Protein AF-A0A2D9TG69-F1 (afdb_monomer_lite)

Structure (mmCIF, N/CA/C/O backbone):
data_AF-A0A2D9TG69-F1
#
_entry.id   AF-A0A2D9TG69-F1
#
loop_
_atom_site.group_PDB
_atom_site.id
_atom_site.type_symbol
_atom_site.label_atom_id
_atom_site.label_alt_id
_atom_site.label_comp_id
_atom_site.label_asym_id
_atom_site.label_entity_id
_atom_site.label_seq_id
_atom_site.pdbx_PDB_ins_code
_atom_site.Cartn_x
_atom_site.Cartn_y
_atom_site.Cartn_z
_atom_site.occupancy
_atom_site.B_iso_or_equiv
_atom_site.auth_seq_id
_atom_site.auth_comp_id
_atom_site.auth_asym_id
_atom_site.auth_atom_id
_atom_site.pdbx_PDB_model_num
ATOM 1 N N . MET A 1 1 ? 30.118 -22.048 53.521 1.00 37.75 1 MET A N 1
ATOM 2 C CA . MET A 1 1 ? 29.799 -23.367 52.939 1.00 37.75 1 MET A CA 1
ATOM 3 C C . MET A 1 1 ? 28.329 -23.362 52.540 1.00 37.75 1 MET A C 1
ATOM 5 O O . MET A 1 1 ? 27.517 -23.011 53.377 1.00 37.75 1 MET A O 1
ATOM 9 N N . ALA A 1 2 ? 28.071 -23.690 51.269 1.00 37.69 2 ALA A N 1
ATOM 10 C CA . ALA A 1 2 ? 26.817 -24.118 50.628 1.00 37.69 2 ALA A CA 1
ATOM 11 C C . ALA A 1 2 ? 25.519 -23.287 50.792 1.00 37.69 2 ALA A C 1
ATOM 13 O O . ALA A 1 2 ? 24.825 -23.373 51.799 1.00 37.69 2 ALA A O 1
ATOM 14 N N . HIS A 1 3 ? 25.123 -22.626 49.694 1.00 44.88 3 HIS A N 1
ATOM 15 C CA . HIS A 1 3 ? 23.728 -22.619 49.226 1.00 44.88 3 HIS A CA 1
ATOM 16 C C . HIS A 1 3 ? 23.317 -24.055 48.854 1.00 44.88 3 HIS A C 1
ATOM 18 O O . HIS A 1 3 ? 24.154 -24.798 48.333 1.00 44.88 3 HIS A O 1
ATOM 24 N N . PRO A 1 4 ? 22.047 -24.441 49.056 1.00 50.19 4 PRO A N 1
ATOM 25 C CA . PRO A 1 4 ? 21.248 -24.818 47.884 1.00 50.19 4 PRO A CA 1
ATOM 26 C C . PRO A 1 4 ? 19.749 -24.500 48.031 1.00 50.19 4 PRO A C 1
ATOM 28 O O . PRO A 1 4 ? 19.186 -24.577 49.118 1.00 50.19 4 PRO A O 1
ATOM 31 N N . GLY A 1 5 ? 19.096 -24.200 46.907 1.00 36.38 5 GLY A N 1
ATOM 32 C CA . GLY A 1 5 ? 17.634 -24.185 46.817 1.00 36.38 5 GLY A CA 1
ATOM 33 C C . GLY A 1 5 ? 17.067 -23.036 45.992 1.00 36.38 5 GLY A C 1
ATOM 34 O O . GLY A 1 5 ? 16.338 -22.212 46.527 1.00 36.38 5 GLY A O 1
ATOM 35 N N . ALA A 1 6 ? 17.399 -22.981 44.702 1.00 49.25 6 ALA A N 1
ATOM 36 C CA . ALA A 1 6 ? 16.535 -22.327 43.721 1.00 49.25 6 ALA A CA 1
ATOM 37 C C . ALA A 1 6 ? 15.540 -23.363 43.170 1.00 49.25 6 ALA A C 1
ATOM 39 O O . ALA A 1 6 ? 15.905 -24.533 43.019 1.00 49.25 6 ALA A O 1
ATOM 40 N N . PRO A 1 7 ? 14.333 -22.922 42.805 1.00 45.84 7 PRO A N 1
ATOM 41 C CA . PRO A 1 7 ? 13.844 -23.134 41.445 1.00 45.84 7 PRO A CA 1
ATOM 42 C C . PRO A 1 7 ? 13.587 -21.742 40.821 1.00 45.84 7 PRO A C 1
ATOM 44 O O . PRO A 1 7 ? 13.090 -20.841 41.489 1.00 45.84 7 PRO A O 1
ATOM 47 N N . ALA A 1 8 ? 14.175 -21.349 39.689 1.00 48.47 8 ALA A N 1
ATOM 48 C CA . ALA A 1 8 ? 14.216 -21.957 38.356 1.00 48.47 8 ALA A CA 1
ATOM 49 C C . ALA A 1 8 ? 12.920 -21.828 37.538 1.00 48.47 8 ALA A C 1
ATOM 51 O O . ALA A 1 8 ? 12.642 -22.705 36.734 1.00 48.47 8 ALA A O 1
ATOM 52 N N . ASP A 1 9 ? 12.153 -20.741 37.691 1.00 45.69 9 ASP A N 1
ATOM 53 C CA . ASP A 1 9 ? 10.960 -20.522 36.861 1.00 45.69 9 ASP A CA 1
ATOM 54 C C . ASP A 1 9 ? 10.415 -19.088 37.013 1.00 45.69 9 ASP A C 1
ATOM 56 O O . ASP A 1 9 ? 9.300 -18.838 37.455 1.00 45.69 9 ASP A O 1
ATOM 60 N N . ALA A 1 10 ? 11.218 -18.106 36.597 1.00 45.47 10 ALA A N 1
ATOM 61 C CA . ALA A 1 10 ? 10.727 -16.767 36.260 1.00 45.47 10 ALA A CA 1
ATOM 62 C C . ALA A 1 10 ? 10.304 -16.707 34.778 1.00 45.47 10 ALA A C 1
ATOM 64 O O . ALA A 1 10 ? 10.643 -15.768 34.064 1.00 45.47 10 ALA A O 1
ATOM 65 N N . GLU A 1 11 ? 9.568 -17.711 34.293 1.00 44.66 11 GLU A N 1
ATOM 66 C CA . GLU A 1 11 ? 8.767 -17.577 33.070 1.00 44.66 11 GLU A CA 1
ATOM 67 C C . GLU A 1 11 ? 7.421 -16.945 33.445 1.00 44.66 11 GLU A C 1
ATOM 69 O O . GLU A 1 11 ? 6.355 -17.561 33.398 1.00 44.66 11 GLU A O 1
ATOM 74 N N . GLY A 1 12 ? 7.487 -15.685 33.881 1.00 45.25 12 GLY A N 1
ATOM 75 C CA . GLY A 1 12 ? 6.308 -14.858 34.082 1.00 45.25 12 GLY A CA 1
ATOM 76 C C . GLY A 1 12 ? 5.598 -14.697 32.746 1.00 45.25 12 GLY A C 1
ATOM 77 O O . GLY A 1 12 ? 6.045 -13.940 31.886 1.00 45.25 12 GLY A O 1
ATOM 78 N N . HIS A 1 13 ? 4.503 -15.433 32.559 1.00 48.97 13 HIS A N 1
ATOM 79 C CA . HIS A 1 13 ? 3.556 -15.180 31.484 1.00 48.97 13 HIS A CA 1
ATOM 80 C C . HIS A 1 13 ? 3.202 -13.683 31.524 1.00 48.97 13 HIS A C 1
ATOM 82 O O . HIS A 1 13 ? 2.655 -13.234 32.535 1.00 48.97 13 HIS A O 1
ATOM 88 N N . PRO A 1 14 ? 3.470 -12.897 30.464 1.00 53.62 14 PRO A N 1
ATOM 89 C CA . PRO A 1 14 ? 3.226 -11.449 30.465 1.00 53.62 14 PRO A CA 1
ATOM 90 C C . PRO A 1 14 ? 1.751 -11.100 30.733 1.00 53.62 14 PRO A C 1
ATOM 92 O O . PRO A 1 14 ? 1.418 -9.997 31.152 1.00 53.62 14 PRO A O 1
ATOM 95 N N . GLU A 1 15 ? 0.861 -12.070 30.529 1.00 52.78 15 GLU A N 1
ATOM 96 C CA . GLU A 1 15 ? -0.567 -11.989 30.810 1.00 52.78 15 GLU A CA 1
ATOM 97 C C . GLU A 1 15 ? -0.902 -12.033 32.312 1.00 52.78 15 GLU A C 1
ATOM 99 O O . GLU A 1 15 ? -1.819 -11.340 32.751 1.00 52.78 15 GLU A O 1
ATOM 104 N N . ALA A 1 16 ? -0.145 -12.795 33.112 1.00 57.91 16 ALA A N 1
ATOM 105 C CA . ALA A 1 16 ? -0.335 -12.881 34.562 1.00 57.91 16 ALA A CA 1
ATOM 106 C C . ALA A 1 16 ? 0.099 -11.583 35.260 1.00 57.91 16 ALA A C 1
ATOM 108 O O . ALA A 1 16 ? -0.541 -11.140 36.214 1.00 57.91 16 ALA A O 1
ATOM 109 N N . ASP A 1 17 ? 1.142 -10.942 34.731 1.00 69.00 17 ASP A N 1
ATOM 110 C CA . ASP A 1 17 ? 1.648 -9.665 35.230 1.00 69.00 17 ASP A CA 1
ATOM 111 C C . ASP A 1 17 ? 0.707 -8.506 34.858 1.00 69.00 17 ASP A C 1
ATOM 113 O O . ASP A 1 17 ? 0.363 -7.669 35.689 1.00 69.00 17 ASP A O 1
ATOM 117 N N . ALA A 1 18 ? 0.161 -8.521 33.637 1.00 69.12 18 ALA A N 1
ATOM 118 C CA . ALA A 1 18 ? -0.843 -7.548 33.213 1.00 69.12 18 ALA A CA 1
ATOM 119 C C . ALA A 1 18 ? -2.150 -7.657 34.020 1.00 69.12 18 ALA A C 1
ATOM 121 O O . ALA A 1 18 ? -2.720 -6.640 34.413 1.00 69.12 18 ALA A O 1
ATOM 122 N N . GLN A 1 19 ? -2.626 -8.874 34.301 1.00 77.19 19 GLN A N 1
ATOM 123 C CA . GLN A 1 19 ? -3.836 -9.077 35.105 1.00 77.19 19 GLN A CA 1
ATOM 124 C C . GLN A 1 19 ? -3.634 -8.700 36.578 1.00 77.19 19 GLN A C 1
ATOM 126 O O . GLN A 1 19 ? -4.569 -8.195 37.204 1.00 77.19 19 GLN A O 1
ATOM 131 N N . SER A 1 20 ? -2.437 -8.917 37.135 1.00 78.88 20 SER A N 1
ATOM 132 C CA . SER A 1 20 ? -2.117 -8.497 38.505 1.00 78.88 20 SER A CA 1
ATOM 133 C C . SER A 1 20 ? -2.107 -6.968 38.627 1.00 78.88 20 SER A C 1
ATOM 135 O O . SER A 1 20 ? -2.711 -6.421 39.551 1.00 78.88 20 SER A O 1
ATOM 137 N N . LEU A 1 21 ? -1.533 -6.283 37.633 1.00 77.75 21 LEU A N 1
ATOM 138 C CA . LEU A 1 21 ? -1.520 -4.826 37.521 1.00 77.75 21 LEU A CA 1
ATOM 139 C C . LEU A 1 21 ? -2.928 -4.244 37.404 1.00 77.75 21 LEU A C 1
ATOM 141 O O . LEU A 1 21 ? -3.250 -3.291 38.108 1.00 77.75 21 LEU A O 1
ATOM 145 N N . VAL A 1 22 ? -3.785 -4.829 36.563 1.00 77.38 22 VAL A N 1
ATOM 146 C CA . VAL A 1 22 ? -5.179 -4.378 36.418 1.00 77.38 22 VAL A CA 1
ATOM 147 C C . VAL A 1 22 ? -5.927 -4.488 37.746 1.00 77.38 22 VAL A C 1
ATOM 149 O O . VAL A 1 22 ? -6.563 -3.524 38.161 1.00 77.38 22 VAL A O 1
ATOM 152 N N . ARG A 1 23 ? -5.784 -5.608 38.467 1.00 78.81 23 ARG A N 1
ATOM 153 C CA . ARG A 1 23 ? -6.422 -5.781 39.783 1.00 78.81 23 ARG A CA 1
ATOM 154 C C . ARG A 1 23 ? -5.879 -4.825 40.841 1.00 78.81 23 ARG A C 1
ATOM 156 O O . ARG A 1 23 ? -6.644 -4.377 41.688 1.00 78.81 23 ARG A O 1
ATOM 163 N N . ALA A 1 24 ? -4.583 -4.517 40.808 1.00 79.31 24 ALA A N 1
ATOM 164 C CA . ALA A 1 24 ? -3.986 -3.538 41.712 1.00 79.31 24 ALA A CA 1
ATOM 165 C C . ALA A 1 24 ? -4.539 -2.127 41.447 1.00 79.31 24 ALA A C 1
ATOM 167 O O . ALA A 1 24 ? -4.912 -1.427 42.380 1.00 79.31 24 ALA A O 1
ATOM 168 N N . ILE A 1 25 ? -4.670 -1.744 40.174 1.00 73.38 25 ILE A N 1
ATOM 169 C CA . ILE A 1 25 ? -5.226 -0.452 39.747 1.00 73.38 25 ILE A CA 1
ATOM 170 C C . ILE A 1 25 ? -6.713 -0.334 40.123 1.00 73.38 25 ILE A C 1
ATOM 172 O O . ILE A 1 25 ? -7.137 0.689 40.661 1.00 73.38 25 ILE A O 1
ATOM 176 N N . GLU A 1 26 ? -7.500 -1.390 39.906 1.00 79.38 26 GLU A N 1
ATOM 177 C CA . GLU A 1 26 ? -8.907 -1.443 40.326 1.00 79.38 26 GLU A CA 1
ATOM 178 C C . GLU A 1 26 ? -9.052 -1.406 41.858 1.00 79.38 26 GLU A C 1
ATOM 180 O O . GLU A 1 26 ? -9.965 -0.761 42.375 1.00 79.38 26 GLU A O 1
ATOM 185 N N . GLY A 1 27 ? -8.130 -2.045 42.591 1.00 75.75 27 GLY A N 1
ATOM 186 C CA . GLY A 1 27 ? -8.074 -2.037 44.057 1.00 75.75 27 GLY A CA 1
ATOM 187 C C . GLY A 1 27 ? -7.780 -0.661 44.666 1.00 75.75 27 GLY A C 1
ATOM 188 O O . GLY A 1 27 ? -8.282 -0.357 45.745 1.00 75.75 27 GLY A O 1
ATOM 189 N N . GLU A 1 28 ? -7.054 0.196 43.944 1.00 78.75 28 GLU A N 1
ATOM 190 C CA . GLU A 1 28 ? -6.824 1.612 44.284 1.00 78.75 28 GLU A CA 1
ATOM 191 C C . GLU A 1 28 ? -8.027 2.516 43.921 1.00 78.75 28 GLU A C 1
ATOM 193 O O . GLU A 1 28 ? -7.967 3.741 44.039 1.00 78.75 28 GLU A O 1
ATOM 198 N N . GLY A 1 29 ? -9.146 1.930 43.475 1.00 65.88 29 GLY A N 1
ATOM 199 C CA . GLY A 1 29 ? -10.379 2.649 43.146 1.00 65.88 29 GLY A CA 1
ATOM 200 C C . GLY A 1 29 ? -10.398 3.257 41.743 1.00 65.88 29 GLY A C 1
ATOM 201 O O . GLY A 1 29 ? -11.310 4.023 41.415 1.00 65.88 29 GLY A O 1
ATOM 202 N N . PHE A 1 30 ? -9.426 2.921 40.890 1.00 66.94 30 PHE A N 1
ATOM 203 C CA . PHE A 1 30 ? -9.410 3.373 39.505 1.00 66.94 30 PHE A CA 1
ATOM 204 C C . PHE A 1 30 ? -10.369 2.522 38.666 1.00 66.94 30 PHE A C 1
ATOM 206 O O . PHE A 1 30 ? -10.027 1.456 38.158 1.00 66.94 30 PHE A O 1
ATOM 213 N N . VAL A 1 31 ? -11.598 3.007 38.504 1.00 67.62 31 VAL A N 1
ATOM 214 C CA . VAL A 1 31 ? -12.570 2.413 37.583 1.00 67.62 31 VAL A CA 1
ATOM 215 C C . VAL A 1 31 ? -12.376 3.071 36.220 1.00 67.62 31 VAL A C 1
ATOM 217 O O . VAL A 1 31 ? -12.599 4.275 36.075 1.00 67.62 31 VAL A O 1
ATOM 220 N N . GLY A 1 32 ? -11.951 2.293 35.220 1.00 61.72 32 GLY A N 1
ATOM 221 C CA . GLY A 1 32 ? -11.775 2.743 33.836 1.00 61.72 32 GLY A CA 1
ATOM 222 C C . GLY A 1 32 ? -13.097 3.198 33.210 1.00 61.72 32 GLY A C 1
ATOM 223 O O . GLY A 1 32 ? -13.738 2.451 32.483 1.00 61.72 32 GLY A O 1
ATOM 224 N N . THR A 1 33 ? -13.514 4.422 33.521 1.00 62.00 33 THR A N 1
ATOM 225 C CA . THR A 1 33 ? -14.792 5.036 33.114 1.00 62.00 33 THR A CA 1
ATOM 226 C C . THR A 1 33 ? -14.619 6.111 32.047 1.00 62.00 33 THR A C 1
ATOM 228 O O . THR A 1 33 ? -15.605 6.692 31.604 1.00 62.00 33 THR A O 1
ATOM 231 N N . ALA A 1 34 ? -13.380 6.371 31.618 1.00 61.03 34 ALA A N 1
ATOM 232 C CA . ALA A 1 34 ? -13.090 7.351 30.583 1.00 61.03 34 ALA A CA 1
ATOM 233 C C . ALA A 1 34 ? -13.835 6.985 29.293 1.00 61.03 34 ALA A C 1
ATOM 235 O O . ALA A 1 34 ? -13.677 5.880 28.759 1.00 61.03 34 ALA A O 1
ATOM 236 N N . SER A 1 35 ? -14.639 7.922 28.789 1.00 57.81 35 SER A N 1
ATOM 237 C CA . SER A 1 35 ? -15.274 7.775 27.487 1.00 57.81 35 SER A CA 1
ATOM 238 C C . SER A 1 35 ? -14.186 7.632 26.420 1.00 57.81 35 SER A C 1
ATOM 240 O O . SER A 1 35 ? -13.086 8.171 26.550 1.00 57.81 35 SER A O 1
ATOM 242 N N . ALA A 1 36 ? -14.481 6.958 25.306 1.00 59.25 36 ALA A N 1
ATOM 243 C CA . ALA A 1 36 ? -13.576 6.920 24.150 1.00 59.25 36 ALA A CA 1
ATOM 244 C C . ALA A 1 36 ? -13.239 8.332 23.607 1.00 59.25 36 ALA A C 1
ATOM 246 O O . ALA A 1 36 ? -12.319 8.502 22.802 1.00 59.25 36 ALA A O 1
ATOM 247 N N . GLU A 1 37 ? -14.000 9.342 24.030 1.00 58.34 37 GLU A N 1
ATOM 248 C CA . GLU A 1 37 ? -13.784 10.763 23.762 1.00 58.34 37 GLU A CA 1
ATOM 249 C C . GLU A 1 37 ? -12.747 11.408 24.690 1.00 58.34 37 GLU A C 1
ATOM 251 O O . GLU A 1 37 ? -12.025 12.293 24.237 1.00 58.34 37 GLU A O 1
ATOM 256 N N . ASP A 1 38 ? -12.602 10.908 25.919 1.00 64.62 38 ASP A N 1
ATOM 257 C CA . ASP A 1 38 ? -11.639 11.392 26.919 1.00 64.62 38 ASP A CA 1
ATOM 258 C C . ASP A 1 38 ? -10.252 10.764 26.747 1.00 64.62 38 ASP A C 1
ATOM 260 O O . ASP A 1 38 ? -9.276 11.186 27.371 1.00 64.62 38 ASP A O 1
ATOM 264 N N . MET A 1 39 ? -10.141 9.741 25.892 1.00 57.81 39 MET A N 1
ATOM 265 C CA . MET A 1 39 ? -8.849 9.156 25.571 1.00 57.81 39 MET A CA 1
ATOM 266 C C . MET A 1 39 ? -8.003 10.161 24.781 1.00 57.81 39 MET A C 1
ATOM 268 O O . MET A 1 39 ? -8.425 10.603 23.703 1.00 57.81 39 MET A O 1
ATOM 272 N N . PRO A 1 40 ? -6.789 10.496 25.261 1.00 64.50 40 PRO A N 1
ATOM 273 C CA . PRO A 1 40 ? -5.901 11.393 24.545 1.00 64.50 40 PRO A CA 1
ATOM 274 C C . PRO A 1 40 ? -5.657 10.850 23.139 1.00 64.50 40 PRO A C 1
ATOM 276 O O . PRO A 1 40 ? -5.488 9.643 22.935 1.00 64.50 40 PRO A O 1
ATOM 279 N N . ALA A 1 41 ? -5.662 11.749 22.151 1.00 61.12 41 ALA A N 1
ATOM 280 C CA . ALA A 1 41 ? -5.383 11.372 20.776 1.00 61.12 41 ALA A CA 1
ATOM 281 C C . ALA A 1 41 ? -4.054 10.597 20.739 1.00 61.12 41 ALA A C 1
ATOM 283 O O . ALA A 1 41 ? -3.070 11.080 21.304 1.00 61.12 41 ALA A O 1
ATOM 284 N N . PRO A 1 42 ? -4.002 9.404 20.116 1.00 60.12 42 PRO A N 1
ATOM 285 C CA . PRO A 1 42 ? -2.772 8.633 20.070 1.00 60.12 42 PRO A CA 1
ATOM 286 C C . PRO A 1 42 ? -1.692 9.474 19.385 1.00 60.12 42 PRO A C 1
ATOM 288 O O . PRO A 1 42 ? -1.777 9.763 18.192 1.00 60.12 42 PRO A O 1
ATOM 291 N N . VAL A 1 43 ? -0.691 9.892 20.158 1.00 58.78 43 VAL A N 1
ATOM 292 C CA . VAL A 1 43 ? 0.452 10.660 19.666 1.00 58.78 43 VAL A CA 1
ATOM 293 C C . VAL A 1 43 ? 1.378 9.673 18.961 1.00 58.78 43 VAL A C 1
ATOM 295 O O . VAL A 1 43 ? 2.081 8.894 19.601 1.00 58.78 43 VAL A O 1
ATOM 298 N N . GLY A 1 44 ? 1.326 9.629 17.629 1.00 66.38 44 GLY A N 1
ATOM 299 C CA . GLY A 1 44 ? 2.179 8.739 16.845 1.00 66.38 44 GLY A CA 1
ATOM 300 C C . GLY A 1 44 ? 1.692 8.486 15.424 1.00 66.38 44 GLY A C 1
ATOM 301 O O . GLY A 1 44 ? 0.652 8.975 14.990 1.00 66.38 44 GLY A O 1
ATOM 302 N N . PHE A 1 45 ? 2.472 7.697 14.685 1.00 67.38 45 PHE A N 1
ATOM 303 C CA . PHE A 1 45 ? 2.175 7.356 13.298 1.00 67.38 45 PHE A CA 1
ATOM 304 C C . PHE A 1 45 ? 0.864 6.539 13.203 1.00 67.38 45 PHE A C 1
ATOM 306 O O . PHE A 1 45 ? 0.687 5.585 13.971 1.00 67.38 45 PHE A O 1
ATOM 313 N N . PRO A 1 46 ? -0.056 6.869 12.271 1.00 74.69 46 PRO A N 1
ATOM 314 C CA . PRO A 1 46 ? -1.401 6.278 12.211 1.00 74.69 46 PRO A CA 1
ATOM 315 C C . PRO A 1 46 ? -1.421 4.801 11.780 1.00 74.69 46 PRO A C 1
ATOM 317 O O . PRO A 1 46 ? -2.464 4.142 11.863 1.00 74.69 46 PRO A O 1
ATOM 320 N N . PHE A 1 47 ? -0.278 4.276 11.333 1.00 76.31 47 PHE A N 1
ATOM 321 C CA . PHE A 1 47 ? -0.136 2.924 10.810 1.00 76.31 47 PHE A CA 1
ATOM 322 C C . PHE A 1 47 ? 0.492 1.957 11.813 1.00 76.31 47 PHE A C 1
ATOM 324 O O . PHE A 1 47 ? 1.272 2.340 12.687 1.00 76.31 47 PHE A O 1
ATOM 331 N N . ARG A 1 48 ? 0.166 0.672 11.666 1.00 81.44 48 ARG A N 1
ATOM 332 C CA . ARG A 1 48 ? 0.799 -0.404 12.437 1.00 81.44 48 ARG A CA 1
ATOM 333 C C . ARG A 1 48 ? 2.160 -0.783 11.836 1.00 81.44 48 ARG A C 1
ATOM 335 O O . ARG A 1 48 ? 2.370 -0.671 10.631 1.00 81.44 48 ARG A O 1
ATOM 342 N N . TRP A 1 49 ? 3.059 -1.317 12.664 1.00 76.62 49 TRP A N 1
ATOM 343 C CA . TRP A 1 49 ? 4.371 -1.821 12.230 1.00 76.62 49 TRP A CA 1
ATOM 344 C C . TRP A 1 49 ? 4.321 -2.838 11.077 1.00 76.62 49 TRP A C 1
ATOM 346 O O . TRP A 1 49 ? 5.089 -2.665 10.134 1.00 76.62 49 TRP A O 1
ATOM 356 N N . PRO A 1 50 ? 3.412 -3.838 11.061 1.00 76.44 50 PRO A N 1
ATOM 357 C CA . PRO A 1 50 ? 3.335 -4.791 9.952 1.00 76.44 50 PRO A CA 1
ATOM 358 C C . PRO A 1 50 ? 3.043 -4.117 8.609 1.00 76.44 50 PRO A C 1
ATOM 360 O O . PRO A 1 50 ? 3.583 -4.513 7.582 1.00 76.44 50 PRO A O 1
ATOM 363 N N . PHE A 1 51 ? 2.225 -3.063 8.621 1.00 78.00 51 PHE A N 1
ATOM 364 C CA . PHE A 1 51 ? 1.918 -2.292 7.424 1.00 78.00 51 PHE A CA 1
ATOM 365 C C . PHE A 1 51 ? 3.134 -1.516 6.923 1.00 78.00 51 PHE A C 1
ATOM 367 O O . PHE A 1 51 ? 3.433 -1.546 5.734 1.00 78.00 51 PHE A O 1
ATOM 374 N N . LEU A 1 52 ? 3.867 -0.868 7.830 1.00 79.19 52 LEU A N 1
ATOM 375 C CA . LEU A 1 52 ? 5.115 -0.187 7.489 1.00 79.19 52 LEU A CA 1
ATOM 376 C C . LEU A 1 52 ? 6.140 -1.149 6.887 1.00 79.19 52 LEU A C 1
ATOM 378 O O . LEU A 1 52 ? 6.721 -0.844 5.851 1.00 79.19 52 LEU A O 1
ATOM 382 N N . ILE A 1 53 ? 6.315 -2.323 7.497 1.00 81.25 53 ILE A N 1
ATOM 383 C CA . ILE A 1 53 ? 7.219 -3.364 6.995 1.00 81.25 53 ILE A CA 1
ATOM 384 C C . ILE A 1 53 ? 6.797 -3.803 5.591 1.00 81.25 53 ILE A C 1
ATOM 386 O O . ILE A 1 53 ? 7.642 -3.875 4.703 1.00 81.25 53 ILE A O 1
ATOM 390 N N . ALA A 1 54 ? 5.502 -4.036 5.362 1.00 77.81 54 ALA A N 1
ATOM 391 C CA . ALA A 1 54 ? 4.994 -4.409 4.046 1.00 77.81 54 ALA A CA 1
ATOM 392 C C . ALA A 1 54 ? 5.253 -3.316 2.994 1.00 77.81 54 ALA A C 1
ATOM 394 O O . ALA A 1 54 ? 5.723 -3.619 1.900 1.00 77.81 54 ALA A O 1
ATOM 395 N N . VAL A 1 55 ? 5.009 -2.045 3.327 1.00 79.50 55 VAL A N 1
ATOM 396 C CA . VAL A 1 55 ? 5.285 -0.913 2.426 1.00 79.50 55 VAL A CA 1
ATOM 397 C C . VAL A 1 55 ? 6.778 -0.814 2.108 1.00 79.50 55 VAL A C 1
ATOM 399 O O . VAL A 1 55 ? 7.147 -0.689 0.942 1.00 79.50 55 VAL A O 1
ATOM 402 N N . ILE A 1 56 ? 7.644 -0.921 3.118 1.00 83.69 56 ILE A N 1
ATOM 403 C CA . ILE A 1 56 ? 9.101 -0.891 2.934 1.00 83.69 56 ILE A CA 1
ATOM 404 C C . ILE A 1 56 ? 9.557 -2.066 2.064 1.00 83.69 56 ILE A C 1
ATOM 406 O O . ILE A 1 56 ? 10.362 -1.869 1.157 1.00 83.69 56 ILE A O 1
ATOM 410 N N . ALA A 1 57 ? 9.019 -3.266 2.286 1.00 81.19 57 ALA A N 1
ATOM 411 C CA . ALA A 1 57 ? 9.341 -4.445 1.489 1.00 81.19 57 ALA A CA 1
ATOM 412 C C . ALA A 1 57 ? 8.947 -4.265 0.014 1.00 81.19 57 ALA A C 1
ATOM 414 O O . ALA A 1 57 ? 9.729 -4.611 -0.869 1.00 81.19 57 ALA A O 1
ATOM 415 N N . VAL A 1 58 ? 7.782 -3.669 -0.263 1.00 80.94 58 VAL A N 1
ATOM 416 C CA . VAL A 1 58 ? 7.348 -3.347 -1.634 1.00 80.94 58 VAL A CA 1
ATOM 417 C C . VAL A 1 58 ? 8.290 -2.334 -2.290 1.00 80.94 58 VAL A C 1
ATOM 419 O O . VAL A 1 58 ? 8.694 -2.534 -3.434 1.00 80.94 58 VAL A O 1
ATOM 422 N N . ILE A 1 59 ? 8.690 -1.279 -1.571 1.00 81.56 59 ILE A N 1
ATOM 423 C CA . ILE A 1 59 ? 9.646 -0.281 -2.082 1.00 81.56 59 ILE A CA 1
ATOM 424 C C . ILE A 1 59 ? 11.014 -0.927 -2.346 1.00 81.56 59 ILE A C 1
ATOM 426 O O . ILE A 1 59 ? 11.616 -0.688 -3.389 1.00 81.56 59 ILE A O 1
ATOM 430 N N . ALA A 1 60 ? 11.502 -1.773 -1.438 1.00 81.62 60 ALA A N 1
ATOM 431 C CA . ALA A 1 60 ? 12.774 -2.472 -1.604 1.00 81.62 60 ALA A CA 1
ATOM 432 C C . ALA A 1 60 ? 12.746 -3.431 -2.805 1.00 81.62 60 ALA A C 1
ATOM 434 O O . ALA A 1 60 ? 13.676 -3.436 -3.612 1.00 81.62 60 ALA A O 1
ATOM 435 N N . ALA A 1 61 ? 11.660 -4.194 -2.964 1.00 82.38 61 ALA A N 1
ATOM 436 C CA . ALA A 1 61 ? 11.458 -5.069 -4.115 1.00 82.38 61 ALA A CA 1
ATOM 437 C C . ALA A 1 61 ? 11.426 -4.276 -5.430 1.00 82.38 61 ALA A C 1
ATOM 439 O O . ALA A 1 61 ? 12.016 -4.707 -6.420 1.00 82.38 61 ALA A O 1
ATOM 440 N N . TRP A 1 62 ? 10.802 -3.094 -5.431 1.00 77.88 62 TRP A N 1
ATOM 441 C CA . TRP A 1 62 ? 10.804 -2.201 -6.588 1.00 77.88 62 TRP A CA 1
ATOM 442 C C . TRP A 1 62 ? 12.207 -1.720 -6.955 1.00 77.88 62 TRP A C 1
ATOM 444 O O . TRP A 1 62 ? 12.602 -1.842 -8.113 1.00 77.88 62 TRP A O 1
ATOM 454 N N . GLN A 1 63 ? 12.982 -1.233 -5.984 1.00 81.75 63 GLN A N 1
ATOM 455 C CA . GLN A 1 63 ? 14.356 -0.783 -6.229 1.00 81.75 63 GLN A CA 1
ATOM 456 C C . GLN A 1 63 ? 15.221 -1.912 -6.801 1.00 81.75 63 GLN A C 1
ATOM 458 O O . GLN A 1 63 ? 16.034 -1.680 -7.697 1.00 81.75 63 GLN A O 1
ATOM 463 N N . LEU A 1 64 ? 15.011 -3.143 -6.327 1.00 83.00 64 LEU A N 1
ATOM 464 C CA . LEU A 1 64 ? 15.708 -4.320 -6.835 1.00 83.00 64 LEU A CA 1
ATOM 465 C C . LEU A 1 64 ? 15.293 -4.658 -8.275 1.00 83.00 64 LEU A C 1
ATOM 467 O O . LEU A 1 64 ? 16.154 -4.959 -9.098 1.00 83.00 64 LEU A O 1
ATOM 471 N N . ALA A 1 65 ? 13.999 -4.568 -8.594 1.00 77.88 65 ALA A N 1
ATOM 472 C CA . ALA A 1 65 ? 13.488 -4.782 -9.947 1.00 77.88 65 ALA A CA 1
ATOM 473 C C . ALA A 1 65 ? 13.998 -3.715 -10.929 1.00 77.88 65 ALA A C 1
ATOM 475 O O . ALA A 1 65 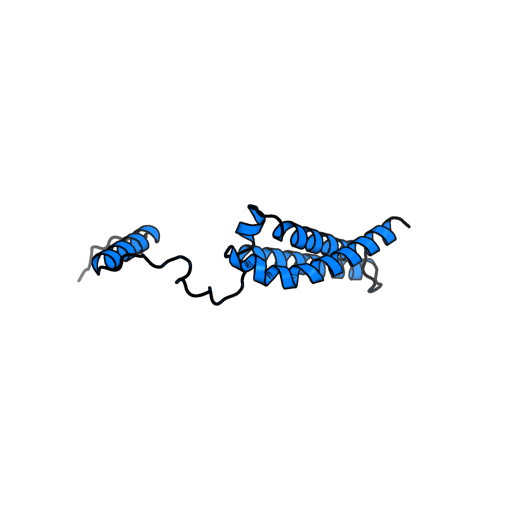? 14.440 -4.051 -12.024 1.00 77.88 65 ALA A O 1
ATOM 476 N N . PHE A 1 66 ? 14.014 -2.444 -10.518 1.00 76.06 66 PHE A N 1
ATOM 477 C CA . PHE A 1 66 ? 14.567 -1.349 -11.315 1.00 76.06 66 PHE A CA 1
ATOM 478 C C . PHE A 1 66 ? 16.064 -1.546 -11.577 1.00 76.06 66 PHE A C 1
ATOM 480 O O . PHE A 1 66 ? 16.526 -1.391 -12.707 1.00 76.06 66 PHE A O 1
ATOM 487 N N . LEU A 1 67 ? 16.821 -1.943 -10.550 1.00 79.12 67 LEU A N 1
ATOM 488 C CA . LEU A 1 67 ? 18.238 -2.262 -10.694 1.00 79.12 67 LEU A CA 1
ATOM 489 C C . LEU A 1 67 ? 18.453 -3.461 -11.630 1.00 79.12 67 LEU A C 1
ATOM 491 O O . LEU A 1 67 ? 19.333 -3.413 -12.486 1.00 79.12 67 LEU A O 1
ATOM 495 N N . ALA A 1 68 ? 17.640 -4.512 -11.507 1.00 79.19 68 ALA A N 1
ATOM 496 C CA . ALA A 1 68 ? 17.712 -5.685 -12.375 1.00 79.19 68 ALA A CA 1
ATOM 497 C C . ALA A 1 68 ? 17.424 -5.334 -13.845 1.00 79.19 68 ALA A C 1
ATOM 499 O O . ALA A 1 68 ? 18.160 -5.774 -14.730 1.00 79.19 68 ALA A O 1
ATOM 500 N N . ASP A 1 69 ? 16.414 -4.502 -14.110 1.00 73.94 69 ASP A N 1
ATOM 501 C CA . ASP A 1 6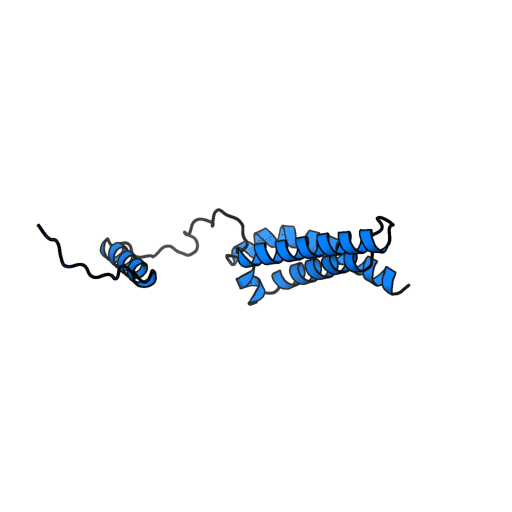9 ? 16.107 -4.014 -15.459 1.00 73.94 69 ASP A CA 1
ATOM 502 C C . ASP A 1 69 ? 17.240 -3.128 -16.004 1.00 73.94 69 ASP A C 1
ATOM 504 O O . ASP A 1 69 ? 17.665 -3.301 -17.150 1.00 73.94 69 ASP A O 1
ATOM 508 N N . ALA A 1 70 ? 17.808 -2.238 -15.186 1.00 74.12 70 ALA A N 1
ATOM 509 C CA . ALA A 1 70 ? 18.946 -1.409 -15.587 1.00 74.12 70 ALA A CA 1
ATOM 510 C C . ALA A 1 70 ? 20.174 -2.260 -15.966 1.00 74.12 70 ALA A C 1
ATOM 512 O O . ALA A 1 70 ? 20.803 -2.019 -17.000 1.00 74.12 70 ALA A O 1
ATOM 513 N N . LEU A 1 71 ? 20.477 -3.293 -15.173 1.00 79.00 71 LEU A N 1
ATOM 514 C CA . LEU A 1 71 ? 21.567 -4.236 -15.439 1.00 79.00 71 LEU A CA 1
ATOM 515 C C . LEU A 1 71 ? 21.322 -5.071 -16.702 1.00 79.00 71 LEU A C 1
ATOM 517 O O . LEU A 1 71 ? 22.261 -5.354 -17.442 1.00 79.00 71 LEU A O 1
ATOM 521 N N . ARG A 1 72 ? 20.070 -5.462 -16.965 1.00 75.38 72 ARG A N 1
ATOM 522 C CA . ARG A 1 72 ? 19.711 -6.322 -18.101 1.00 75.38 72 ARG A CA 1
ATOM 523 C C . ARG A 1 72 ? 19.694 -5.578 -19.431 1.00 75.38 72 ARG A C 1
ATOM 525 O O . ARG A 1 72 ? 20.084 -6.139 -20.451 1.00 75.38 72 ARG A O 1
ATOM 532 N N . THR A 1 73 ? 19.212 -4.339 -19.430 1.00 70.31 73 THR A N 1
ATOM 533 C CA . THR A 1 73 ? 18.975 -3.579 -20.667 1.00 70.31 73 THR A CA 1
ATOM 534 C C . THR A 1 73 ? 20.127 -2.638 -21.017 1.00 70.31 73 THR A C 1
ATOM 536 O O . THR A 1 73 ? 20.174 -2.137 -22.140 1.00 70.31 73 THR A O 1
ATOM 539 N N . GLY A 1 74 ? 21.038 -2.351 -20.074 1.00 68.50 74 GLY A N 1
ATOM 540 C CA . GLY A 1 74 ? 22.189 -1.449 -20.254 1.00 68.50 74 GLY A CA 1
ATOM 541 C C . GLY A 1 74 ? 21.822 0.016 -20.543 1.00 68.50 74 GLY A C 1
ATOM 542 O O . GLY A 1 74 ? 22.685 0.886 -20.616 1.00 68.50 74 GLY A O 1
ATOM 543 N N . ARG A 1 75 ? 20.530 0.303 -20.699 1.00 61.19 75 ARG A N 1
ATOM 544 C CA . ARG A 1 75 ? 19.928 1.625 -20.815 1.00 61.19 75 ARG A CA 1
ATOM 545 C C . ARG A 1 75 ? 19.229 1.876 -19.490 1.00 61.19 75 ARG A C 1
ATOM 547 O O . ARG A 1 75 ? 18.420 1.051 -19.082 1.00 61.19 75 ARG A O 1
ATOM 554 N N . GLY A 1 76 ? 19.503 3.001 -18.835 1.00 61.06 76 GLY A N 1
ATOM 555 C CA . GLY A 1 76 ? 18.828 3.423 -17.596 1.00 61.06 76 GLY A CA 1
ATOM 556 C C . GLY A 1 76 ? 17.343 3.771 -17.778 1.00 61.06 76 GLY A C 1
ATOM 557 O O . GLY A 1 76 ? 16.826 4.643 -17.088 1.00 61.06 76 GLY A O 1
ATOM 558 N N . ILE A 1 77 ? 16.679 3.150 -18.754 1.00 63.19 77 ILE A N 1
ATOM 559 C CA . ILE A 1 77 ? 15.270 3.330 -19.062 1.00 63.19 77 ILE A CA 1
ATOM 560 C C . ILE A 1 77 ? 14.506 2.261 -18.271 1.00 63.19 77 ILE A C 1
ATOM 562 O O . ILE A 1 77 ? 14.827 1.079 -18.414 1.00 63.19 77 ILE A O 1
ATOM 566 N N . PRO A 1 78 ? 13.509 2.647 -17.455 1.00 64.62 78 PRO A N 1
ATOM 567 C CA . PRO A 1 78 ? 12.697 1.702 -16.700 1.00 64.62 78 PRO A CA 1
ATOM 568 C C . PRO A 1 78 ? 12.042 0.668 -17.625 1.00 64.62 78 PRO A C 1
ATOM 570 O O . PRO A 1 78 ? 11.310 1.014 -18.558 1.00 64.62 78 PRO A O 1
ATOM 573 N N . GLY A 1 79 ? 12.327 -0.609 -17.371 1.00 68.56 79 GLY A N 1
ATOM 574 C CA . GLY A 1 79 ? 11.670 -1.730 -18.030 1.00 68.56 79 GLY A CA 1
ATOM 575 C C . GLY A 1 79 ? 10.267 -1.992 -17.463 1.00 68.56 79 GLY A C 1
ATOM 576 O O . GLY A 1 79 ? 9.815 -1.293 -16.556 1.00 68.56 79 GLY A O 1
ATOM 577 N N . PRO A 1 80 ? 9.541 -2.995 -17.989 1.00 67.44 80 PRO A N 1
ATOM 578 C CA . PRO A 1 80 ? 8.194 -3.348 -17.524 1.00 67.44 80 PRO A CA 1
ATOM 579 C C . PRO A 1 80 ? 8.126 -3.678 -16.023 1.00 67.44 80 PRO A C 1
ATOM 581 O O . PRO A 1 80 ? 7.081 -3.501 -15.396 1.00 67.44 80 PRO A O 1
ATOM 584 N N . GLY A 1 81 ? 9.237 -4.128 -15.423 1.00 67.25 81 GLY A N 1
ATOM 585 C CA . GLY A 1 81 ? 9.325 -4.403 -13.988 1.00 67.25 81 GLY A CA 1
ATOM 586 C C . GLY A 1 81 ? 9.228 -3.145 -13.120 1.00 67.25 81 GLY A C 1
ATOM 587 O O . GLY A 1 81 ? 8.798 -3.225 -11.969 1.00 67.25 81 GLY A O 1
ATOM 588 N N . ALA A 1 82 ? 9.557 -1.976 -13.674 1.00 69.69 82 ALA A N 1
ATOM 589 C CA . ALA A 1 82 ? 9.466 -0.695 -12.983 1.00 69.69 82 ALA A CA 1
ATOM 590 C C . ALA A 1 82 ? 8.027 -0.148 -12.878 1.00 69.69 82 ALA A C 1
ATOM 592 O O . ALA A 1 82 ? 7.788 0.722 -12.040 1.00 69.69 82 ALA A O 1
ATOM 593 N N . ASP A 1 83 ? 7.083 -0.672 -13.672 1.00 71.12 83 ASP A N 1
ATOM 594 C CA . ASP A 1 83 ? 5.694 -0.188 -13.750 1.00 71.12 83 ASP A CA 1
ATOM 595 C C . ASP A 1 83 ? 4.733 -0.918 -12.782 1.00 71.12 83 ASP A C 1
ATOM 597 O O . ASP A 1 83 ? 3.778 -0.335 -12.256 1.00 71.12 83 ASP A O 1
ATOM 601 N N . LEU A 1 84 ? 5.016 -2.191 -12.477 1.00 72.25 84 LEU A N 1
ATOM 602 C CA . LEU A 1 84 ? 4.266 -3.031 -11.525 1.00 72.25 84 LEU A CA 1
ATOM 603 C C . LEU A 1 84 ? 3.994 -2.402 -10.136 1.00 72.25 84 LEU A C 1
ATOM 605 O O . LEU A 1 84 ? 2.881 -2.551 -9.621 1.00 72.25 84 LEU A O 1
ATOM 609 N N . PRO A 1 85 ? 4.939 -1.691 -9.496 1.00 70.56 85 PRO A N 1
ATOM 610 C CA . PRO A 1 85 ? 4.730 -1.154 -8.157 1.00 70.56 85 PRO A CA 1
ATOM 611 C C . PRO A 1 85 ? 3.769 0.029 -8.123 1.00 70.56 85 PRO A C 1
ATOM 613 O O . PRO A 1 85 ? 3.093 0.202 -7.111 1.00 70.56 85 PRO A O 1
ATOM 616 N N . PHE A 1 86 ? 3.624 0.805 -9.203 1.00 71.81 86 PHE A N 1
ATOM 617 C CA . PHE A 1 86 ? 2.576 1.831 -9.262 1.00 71.81 86 PHE A CA 1
ATOM 618 C C . PHE A 1 86 ? 1.194 1.192 -9.149 1.00 71.81 86 PHE A C 1
ATOM 620 O O . PHE A 1 86 ? 0.358 1.667 -8.382 1.00 71.81 86 PHE A O 1
ATOM 627 N N . THR A 1 87 ? 1.004 0.050 -9.814 1.00 74.00 87 THR A N 1
ATOM 628 C CA . THR A 1 87 ? -0.240 -0.724 -9.741 1.00 74.00 87 THR A CA 1
ATOM 629 C C . THR A 1 87 ? -0.449 -1.293 -8.336 1.00 74.00 87 THR A C 1
ATOM 631 O O . THR A 1 87 ? -1.551 -1.218 -7.794 1.00 74.00 87 THR A O 1
ATOM 634 N N . ALA A 1 88 ? 0.610 -1.803 -7.699 1.00 75.38 88 ALA A N 1
ATOM 635 C CA . ALA A 1 88 ? 0.542 -2.324 -6.334 1.00 75.38 88 ALA A CA 1
ATOM 636 C C . ALA A 1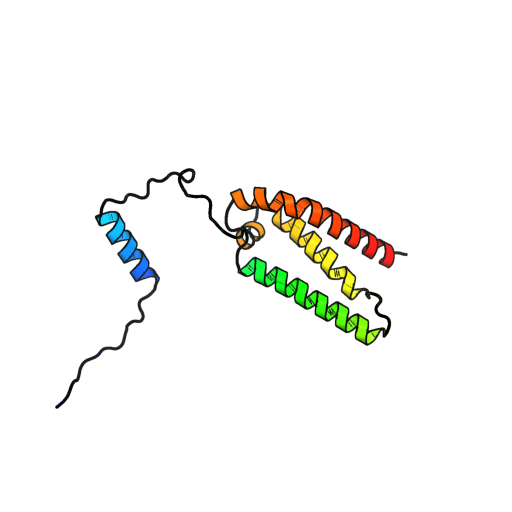 88 ? 0.231 -1.228 -5.296 1.00 75.38 88 ALA A C 1
ATOM 638 O O . ALA A 1 88 ? -0.626 -1.423 -4.435 1.00 75.38 88 ALA A O 1
ATOM 639 N N . ILE A 1 89 ? 0.876 -0.060 -5.389 1.00 76.06 89 ILE A N 1
ATOM 640 C CA . ILE A 1 89 ? 0.630 1.087 -4.500 1.00 76.06 89 ILE A CA 1
ATOM 641 C C . ILE A 1 89 ? -0.774 1.651 -4.731 1.00 76.06 89 ILE A C 1
ATOM 643 O O . ILE A 1 89 ? -1.457 2.007 -3.766 1.00 76.06 89 ILE A O 1
ATOM 647 N N . PHE A 1 90 ? -1.236 1.699 -5.980 1.00 77.62 90 PHE A N 1
ATOM 648 C CA . PHE A 1 90 ? -2.601 2.089 -6.315 1.00 77.62 90 PHE A CA 1
ATOM 649 C C . PHE A 1 90 ? -3.626 1.129 -5.698 1.00 77.62 90 PHE A C 1
ATOM 651 O O . PHE A 1 90 ? -4.528 1.566 -4.977 1.00 77.62 90 PHE A O 1
ATOM 658 N N . ALA A 1 91 ? -3.445 -0.179 -5.898 1.00 76.62 91 ALA A N 1
ATOM 659 C CA . ALA A 1 91 ? -4.299 -1.216 -5.327 1.00 76.62 91 ALA A CA 1
ATOM 660 C C . ALA A 1 91 ? -4.308 -1.159 -3.793 1.00 76.62 91 ALA A C 1
ATOM 662 O O . ALA A 1 91 ? -5.375 -1.210 -3.183 1.00 76.62 91 ALA A O 1
ATOM 663 N N . LEU A 1 92 ? -3.145 -0.966 -3.166 1.00 73.81 92 LEU A N 1
ATOM 664 C CA . LEU A 1 92 ? -3.022 -0.803 -1.719 1.00 73.81 92 LEU A CA 1
ATOM 665 C C . LEU A 1 92 ? -3.738 0.466 -1.230 1.00 73.81 92 LEU A C 1
ATOM 667 O O . LEU A 1 92 ? -4.469 0.428 -0.240 1.00 73.81 92 LEU A O 1
ATOM 671 N N . SER A 1 93 ? -3.590 1.580 -1.950 1.00 74.12 93 SER A N 1
ATOM 672 C CA . SER A 1 93 ? -4.240 2.853 -1.618 1.00 74.12 93 SER A CA 1
ATOM 673 C C . SER A 1 93 ? -5.760 2.768 -1.704 1.00 74.12 93 SER A C 1
ATOM 675 O O . SER A 1 93 ? -6.458 3.395 -0.906 1.00 74.12 93 SER A O 1
ATOM 677 N N . ILE A 1 94 ? -6.277 1.986 -2.652 1.00 75.75 94 ILE A N 1
ATOM 678 C CA . ILE A 1 94 ? -7.701 1.673 -2.767 1.00 75.75 94 ILE A CA 1
ATOM 679 C C . ILE A 1 94 ? -8.134 0.713 -1.654 1.00 75.75 94 ILE A C 1
ATOM 681 O O . ILE A 1 94 ? -9.132 0.975 -0.985 1.00 75.75 94 ILE A O 1
ATOM 685 N N . ALA A 1 95 ? -7.375 -0.352 -1.397 1.00 73.50 95 ALA A N 1
ATOM 686 C CA . ALA A 1 95 ? -7.708 -1.370 -0.403 1.00 73.50 95 ALA A CA 1
ATOM 687 C C . ALA A 1 95 ? -7.824 -0.801 1.021 1.00 73.50 95 ALA A C 1
ATOM 689 O O . ALA A 1 95 ? -8.724 -1.187 1.762 1.00 73.50 95 ALA A O 1
ATOM 690 N N . ILE A 1 96 ? -6.973 0.161 1.396 1.00 72.44 96 ILE A N 1
ATOM 691 C CA . ILE A 1 96 ? -7.032 0.821 2.716 1.00 72.44 96 ILE A CA 1
ATOM 692 C C . ILE A 1 96 ? -8.299 1.682 2.876 1.00 72.44 96 ILE A C 1
ATOM 694 O O . ILE A 1 96 ? -8.734 1.931 4.001 1.00 72.44 96 ILE A O 1
ATOM 698 N N . ARG A 1 97 ? -8.913 2.138 1.774 1.00 69.94 97 ARG A N 1
ATOM 699 C CA . ARG A 1 97 ? -10.147 2.943 1.818 1.00 69.94 97 ARG A CA 1
ATOM 700 C C . ARG A 1 97 ? -11.393 2.115 2.107 1.00 69.94 97 ARG A C 1
ATOM 702 O O . ARG A 1 97 ? -12.394 2.697 2.519 1.00 69.94 97 ARG A O 1
ATOM 709 N N . PHE A 1 98 ? -11.352 0.802 1.887 1.00 71.94 98 PHE A N 1
ATOM 710 C CA . PHE A 1 98 ? -12.493 -0.064 2.151 1.00 71.94 98 PHE A CA 1
ATOM 711 C C . PHE A 1 98 ? -12.489 -0.537 3.608 1.00 71.94 98 PHE A C 1
ATOM 713 O O . PHE A 1 98 ? -11.479 -1.071 4.078 1.00 71.94 98 PHE A O 1
ATOM 720 N N . PRO A 1 99 ? -13.609 -0.371 4.335 1.00 62.69 99 PRO A N 1
ATOM 721 C CA . PRO A 1 99 ? -13.712 -0.867 5.694 1.00 62.69 99 PRO A CA 1
ATOM 722 C C . PRO A 1 99 ? -13.610 -2.392 5.713 1.00 62.69 99 PRO A C 1
ATOM 724 O O . PRO A 1 99 ? -14.425 -3.086 5.111 1.00 62.69 99 PRO A O 1
ATOM 727 N N . GLY A 1 100 ? -12.581 -2.928 6.376 1.00 71.44 100 GLY A N 1
ATOM 728 C CA . GLY A 1 100 ? -12.296 -4.360 6.321 1.00 71.44 100 GLY A CA 1
ATOM 729 C C . GLY A 1 100 ? -11.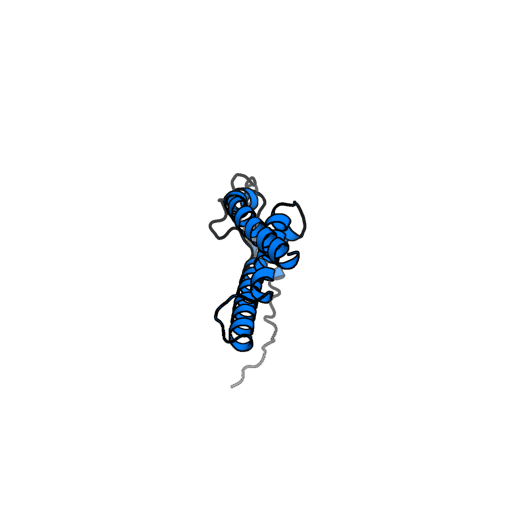077 -4.823 7.128 1.00 71.44 100 GLY A C 1
ATOM 730 O O . GLY A 1 100 ? -10.434 -4.030 7.822 1.00 71.44 100 GLY A O 1
ATOM 731 N N . PRO A 1 101 ? -10.731 -6.123 7.052 1.00 71.69 101 PRO A N 1
ATOM 732 C CA . PRO A 1 101 ? -9.582 -6.695 7.757 1.00 71.69 101 PRO A CA 1
ATOM 733 C C . PRO A 1 101 ? -8.262 -6.010 7.380 1.00 71.69 101 PRO A C 1
ATOM 735 O O . PRO A 1 101 ? -7.453 -5.737 8.261 1.00 71.69 101 PRO A O 1
ATOM 738 N N . LEU A 1 102 ? -8.090 -5.626 6.112 1.00 67.00 102 LEU A N 1
ATOM 739 C CA . LEU A 1 102 ? -6.924 -4.877 5.634 1.00 67.00 102 LEU A CA 1
ATOM 740 C C . LEU A 1 102 ? -6.787 -3.506 6.302 1.00 67.00 102 LEU A C 1
ATOM 742 O O . LEU A 1 102 ? -5.690 -3.130 6.703 1.00 67.00 102 LEU A O 1
ATOM 746 N N . GLN A 1 103 ? -7.895 -2.794 6.514 1.00 71.88 103 GLN A N 1
ATOM 747 C CA . GLN A 1 103 ? -7.878 -1.524 7.236 1.00 71.88 103 GLN A CA 1
ATOM 748 C C . GLN A 1 103 ? -7.454 -1.715 8.701 1.00 71.88 103 GLN A C 1
ATOM 750 O O . GLN A 1 103 ? -6.698 -0.902 9.226 1.00 71.88 103 GLN A O 1
ATOM 755 N N . ARG A 1 104 ? -7.889 -2.799 9.358 1.00 69.12 104 ARG A N 1
ATOM 756 C CA . ARG A 1 104 ? -7.508 -3.115 10.750 1.00 69.12 104 ARG A CA 1
ATOM 757 C C . ARG A 1 104 ? -6.039 -3.507 10.891 1.00 69.12 104 ARG A C 1
ATOM 759 O O . ARG A 1 104 ? -5.430 -3.226 11.920 1.00 69.12 104 ARG A O 1
ATOM 766 N N . VAL A 1 105 ? -5.476 -4.142 9.865 1.00 70.62 105 VAL A N 1
ATOM 767 C CA . VAL A 1 105 ? -4.046 -4.473 9.792 1.00 70.62 105 VAL A CA 1
ATOM 768 C C . VAL A 1 105 ? -3.213 -3.227 9.478 1.00 70.62 105 VAL A C 1
ATOM 770 O O . VAL A 1 105 ? -2.117 -3.070 10.013 1.00 70.62 105 VAL A O 1
ATOM 773 N N . ALA A 1 106 ? -3.740 -2.320 8.655 1.00 70.56 106 ALA A N 1
ATOM 774 C CA . ALA A 1 106 ? -3.051 -1.101 8.258 1.00 70.56 106 ALA A CA 1
ATOM 775 C C . ALA A 1 106 ? -3.065 -0.020 9.346 1.00 70.56 106 ALA A C 1
ATOM 777 O O . ALA A 1 106 ? -2.024 0.554 9.664 1.00 70.56 106 ALA A O 1
ATOM 778 N N . LEU A 1 107 ? -4.232 0.256 9.928 1.00 77.06 107 LEU A N 1
ATOM 779 C CA . LEU A 1 107 ? -4.475 1.414 10.783 1.00 77.06 107 LEU A CA 1
ATOM 780 C C . LEU A 1 107 ? -4.556 1.036 12.264 1.00 77.06 107 LEU A C 1
ATOM 782 O O . LEU A 1 107 ? -5.042 -0.031 12.652 1.00 77.06 107 LEU A O 1
ATOM 786 N N . ARG A 1 108 ? -4.089 1.948 13.122 1.00 71.69 108 ARG A N 1
ATOM 787 C CA . ARG A 1 108 ? -4.178 1.786 14.581 1.00 71.69 108 ARG A CA 1
ATOM 788 C C . ARG A 1 108 ? -5.567 2.069 15.149 1.00 71.69 108 ARG A C 1
ATOM 790 O O . ARG A 1 108 ? -5.909 1.480 16.167 1.00 71.69 108 ARG A O 1
ATOM 797 N N . GLY A 1 109 ? -6.373 2.912 14.503 1.00 71.50 109 GLY A N 1
ATOM 798 C CA . GLY A 1 109 ? -7.702 3.260 15.006 1.00 71.50 109 GLY A CA 1
ATOM 799 C C . GLY A 1 109 ? -8.644 3.855 13.954 1.00 71.50 109 GLY A C 1
ATOM 800 O O . GLY A 1 109 ? -8.204 4.238 12.870 1.00 71.50 109 GLY A O 1
ATOM 801 N N . PRO A 1 110 ? -9.945 3.967 14.268 1.00 65.75 110 PRO A N 1
ATOM 802 C CA . PRO A 1 110 ? -10.975 4.418 13.327 1.00 65.75 110 PRO A CA 1
ATOM 803 C C . PRO A 1 110 ? -10.782 5.872 12.858 1.00 65.75 110 PRO A C 1
ATOM 805 O O . PRO A 1 110 ? -11.012 6.174 11.688 1.00 65.75 110 PRO A O 1
ATOM 808 N N . ARG A 1 111 ? -10.263 6.764 13.718 1.00 67.81 111 ARG A N 1
ATOM 809 C CA . ARG A 1 111 ? -9.927 8.159 13.353 1.00 67.81 111 ARG A CA 1
ATOM 810 C C . ARG A 1 111 ? -8.696 8.275 12.438 1.00 67.81 111 ARG A C 1
ATOM 812 O O . ARG A 1 111 ? -8.552 9.273 11.737 1.00 67.81 111 ARG A O 1
ATOM 819 N N . ALA A 1 112 ? -7.839 7.251 12.381 1.00 71.31 112 ALA A N 1
ATOM 820 C CA . ALA A 1 112 ? -6.623 7.264 11.566 1.00 71.31 112 ALA A CA 1
ATOM 821 C C . ALA A 1 112 ? -6.927 7.297 10.059 1.00 71.31 112 ALA A C 1
ATOM 823 O O . ALA A 1 112 ? -6.161 7.870 9.289 1.00 71.31 112 ALA A O 1
ATOM 824 N N . LEU A 1 113 ? -8.071 6.745 9.628 1.00 72.62 113 LEU A N 1
ATOM 825 C CA . LEU A 1 113 ? -8.460 6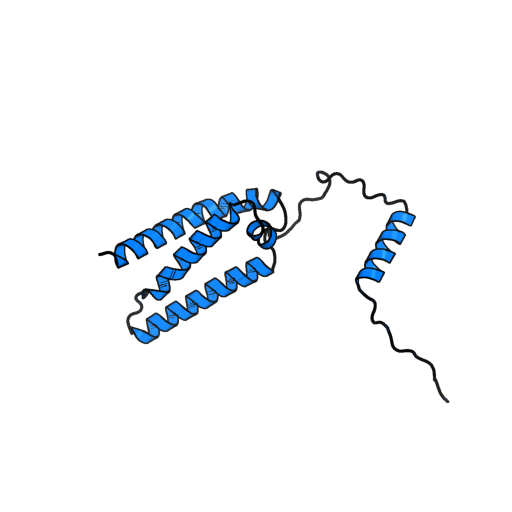.777 8.218 1.00 72.62 113 LEU A CA 1
ATOM 826 C C . LEU A 1 113 ? -8.705 8.211 7.741 1.00 72.62 113 LEU A C 1
ATOM 828 O O . LEU A 1 113 ? -8.304 8.544 6.635 1.00 72.62 113 LEU A O 1
ATOM 832 N N . LEU A 1 114 ? -9.324 9.066 8.561 1.00 72.56 114 LEU A N 1
ATOM 833 C CA . LEU A 1 114 ? -9.596 10.460 8.191 1.00 72.56 114 LEU A CA 1
ATOM 834 C C . LEU A 1 114 ? -8.300 11.248 7.964 1.00 72.56 114 LEU A C 1
ATOM 836 O O . LEU A 1 114 ? -8.200 11.970 6.974 1.00 72.56 114 LEU A O 1
ATOM 840 N N . GLN A 1 115 ? -7.296 11.042 8.820 1.00 73.44 115 GLN A N 1
ATOM 841 C CA . GLN A 1 115 ? -5.968 11.650 8.671 1.00 73.44 115 GLN A CA 1
ATOM 842 C C . GLN A 1 115 ? -5.248 11.129 7.420 1.00 73.44 115 GLN A C 1
ATOM 844 O O . GLN A 1 115 ? -4.703 11.892 6.629 1.00 73.44 115 GLN A O 1
ATOM 849 N N . VAL A 1 116 ? -5.287 9.814 7.201 1.00 74.62 116 VAL A N 1
ATOM 850 C CA . VAL A 1 116 ? -4.564 9.160 6.105 1.00 74.62 116 VAL A CA 1
ATOM 851 C C . VAL A 1 116 ? -5.263 9.350 4.751 1.00 74.62 116 VAL A C 1
ATOM 853 O O . VAL A 1 116 ? -4.606 9.359 3.712 1.00 74.62 116 VAL A O 1
ATOM 856 N N . ARG A 1 117 ? -6.581 9.572 4.719 1.00 75.81 117 ARG A N 1
ATOM 857 C CA . ARG A 1 117 ? -7.359 9.777 3.484 1.00 75.81 117 ARG A CA 1
ATOM 858 C C . ARG A 1 117 ? -6.881 10.990 2.688 1.00 75.81 117 ARG A C 1
ATOM 860 O O . ARG A 1 117 ? -6.883 10.934 1.457 1.00 75.81 117 ARG A O 1
ATOM 867 N N . GLN A 1 118 ? -6.440 12.044 3.371 1.00 77.81 118 GLN A N 1
ATOM 868 C CA . GLN A 1 118 ? -5.870 13.233 2.731 1.00 77.81 118 GLN A CA 1
ATOM 869 C C . GLN A 1 118 ? -4.578 12.913 1.965 1.00 77.81 118 GLN A C 1
ATOM 871 O O . GLN A 1 118 ? -4.347 13.492 0.912 1.00 77.81 118 GLN A O 1
ATOM 876 N N . LEU A 1 119 ? -3.789 11.942 2.435 1.00 76.88 119 LEU A N 1
ATOM 877 C CA . LEU A 1 119 ? -2.570 11.473 1.767 1.00 76.88 119 LEU A CA 1
ATOM 878 C C . LEU A 1 119 ? -2.863 10.403 0.706 1.00 76.88 119 LEU A C 1
ATOM 880 O O . LEU A 1 119 ? -2.311 10.438 -0.391 1.00 76.88 119 LEU A O 1
ATOM 884 N N . LEU A 1 120 ? -3.778 9.473 0.991 1.00 77.62 120 LEU A N 1
ATOM 885 C CA . LEU A 1 120 ? -4.147 8.406 0.056 1.00 77.62 120 LEU A CA 1
ATOM 886 C C . LEU A 1 120 ? -4.836 8.932 -1.201 1.00 77.62 120 LEU A C 1
ATOM 888 O O . LEU A 1 120 ? -4.787 8.268 -2.233 1.00 77.62 120 LEU A O 1
ATOM 892 N N . THR A 1 121 ? -5.540 10.063 -1.123 1.00 78.69 121 THR A N 1
ATOM 893 C CA . THR A 1 121 ? -6.250 10.662 -2.267 1.00 78.69 121 THR A CA 1
ATOM 894 C C . THR A 1 121 ? -5.309 11.051 -3.407 1.00 78.69 121 THR A C 1
ATOM 896 O O . THR A 1 121 ? -5.420 10.439 -4.472 1.00 78.69 121 THR A O 1
ATOM 899 N N . PRO A 1 122 ? -4.357 11.979 -3.206 1.00 81.50 122 PRO A N 1
ATOM 900 C CA . PRO A 1 122 ? -3.388 12.333 -4.236 1.00 81.50 122 PRO A CA 1
ATOM 901 C C . PRO A 1 122 ? -2.497 11.146 -4.606 1.00 81.50 122 PRO A C 1
ATOM 903 O O . PRO A 1 122 ? -2.226 10.947 -5.786 1.00 81.50 122 PRO A O 1
ATOM 906 N N . LEU A 1 123 ? -2.110 10.303 -3.640 1.00 80.69 123 LEU A N 1
ATOM 907 C CA . LEU A 1 123 ? -1.277 9.134 -3.921 1.00 80.69 123 LEU A CA 1
ATOM 908 C C . LEU A 1 123 ? -1.955 8.165 -4.899 1.00 80.69 123 LEU A C 1
ATOM 910 O O . LEU A 1 123 ? -1.326 7.741 -5.865 1.00 80.69 123 LEU A O 1
ATOM 914 N N . ALA A 1 124 ? -3.238 7.849 -4.701 1.00 80.88 124 ALA A N 1
ATOM 915 C CA . ALA A 1 124 ? -3.973 6.988 -5.626 1.00 80.88 124 ALA A CA 1
ATOM 916 C C . ALA A 1 124 ? -4.187 7.646 -6.995 1.00 80.88 124 ALA A C 1
ATOM 918 O O . ALA A 1 124 ? -4.204 6.948 -7.999 1.00 80.88 124 ALA A O 1
ATOM 919 N N . LEU A 1 125 ? -4.348 8.972 -7.060 1.00 81.44 125 LEU A N 1
ATOM 920 C CA . LEU A 1 125 ? -4.466 9.669 -8.344 1.00 81.44 125 LEU A CA 1
ATOM 921 C C . LEU A 1 125 ? -3.165 9.587 -9.141 1.00 81.44 125 LEU A C 1
ATOM 923 O O . LEU A 1 125 ? -3.186 9.197 -10.304 1.00 81.44 125 LEU A O 1
ATOM 927 N N . VAL A 1 126 ? -2.037 9.899 -8.501 1.00 80.88 126 VAL A N 1
ATOM 928 C CA . VAL A 1 126 ? -0.716 9.846 -9.137 1.00 80.88 126 VAL A CA 1
ATOM 929 C C . VAL A 1 126 ? -0.398 8.414 -9.561 1.00 80.88 126 VAL A C 1
ATOM 931 O O . VAL A 1 126 ? -0.130 8.162 -10.731 1.00 80.88 126 VAL A O 1
ATOM 934 N N . THR A 1 127 ? -0.489 7.455 -8.639 1.00 79.69 127 THR A N 1
ATOM 935 C CA . THR A 1 127 ? -0.187 6.049 -8.950 1.00 79.69 127 THR A CA 1
ATOM 936 C C . THR A 1 127 ? -1.164 5.433 -9.947 1.00 79.69 127 THR A C 1
ATOM 938 O O . THR A 1 127 ? -0.739 4.656 -10.799 1.00 79.69 127 THR A O 1
ATOM 941 N N . GLY A 1 128 ? -2.441 5.821 -9.917 1.00 78.94 128 GLY A N 1
ATOM 942 C CA . GLY A 1 128 ? -3.432 5.422 -10.915 1.00 78.94 128 GLY A CA 1
ATOM 943 C C . GLY A 1 128 ? -3.113 5.966 -12.307 1.00 78.94 128 GLY A C 1
ATOM 944 O O . GLY A 1 128 ? -3.176 5.214 -13.275 1.00 78.94 128 GLY A O 1
ATOM 945 N N . LEU A 1 129 ? -2.697 7.234 -12.413 1.00 83.88 129 LEU A N 1
ATOM 946 C CA . LEU A 1 129 ? -2.274 7.834 -13.681 1.00 83.88 129 LEU A CA 1
ATOM 947 C C . LEU A 1 129 ? -1.056 7.110 -14.266 1.00 83.88 129 LEU A C 1
ATOM 949 O O . LEU A 1 129 ? -1.079 6.728 -15.434 1.00 83.88 129 LEU A O 1
ATOM 953 N N . PHE A 1 130 ? -0.023 6.867 -13.455 1.00 80.44 130 PHE A N 1
ATOM 954 C CA . PHE A 1 130 ? 1.152 6.105 -13.891 1.00 80.44 130 PHE A CA 1
ATOM 955 C C . PHE A 1 130 ? 0.788 4.677 -14.311 1.00 80.44 130 PHE A C 1
ATOM 957 O O . PHE A 1 130 ? 1.254 4.211 -15.347 1.00 80.44 130 PHE A O 1
ATOM 964 N N . SER A 1 131 ? -0.098 4.009 -13.568 1.00 79.81 131 SER A N 1
ATOM 965 C CA . SER A 1 131 ? -0.569 2.661 -13.916 1.00 79.81 131 SER A CA 1
ATOM 966 C C . SER A 1 131 ? -1.345 2.649 -15.239 1.00 79.81 131 SER A C 1
ATOM 968 O O . SER A 1 131 ? -1.162 1.747 -16.053 1.00 79.81 131 SER A O 1
ATOM 970 N N . ALA A 1 132 ? -2.175 3.665 -15.495 1.00 82.06 132 ALA A N 1
ATOM 971 C CA . ALA A 1 132 ? -2.909 3.804 -16.751 1.00 82.06 132 ALA A CA 1
ATOM 972 C C . ALA A 1 132 ? -1.975 4.072 -17.943 1.00 82.06 132 ALA A C 1
ATOM 974 O O . ALA A 1 132 ? -2.149 3.473 -19.002 1.00 82.06 132 ALA A O 1
ATOM 975 N N . LEU A 1 133 ? -0.961 4.927 -17.767 1.00 82.44 133 LEU A N 1
ATOM 976 C CA . LEU A 1 133 ? 0.059 5.187 -18.788 1.00 82.44 133 LEU A CA 1
ATOM 977 C C . LEU A 1 133 ? 0.895 3.937 -19.089 1.00 82.44 133 LEU A C 1
ATOM 979 O O . LEU A 1 133 ? 1.171 3.653 -20.254 1.00 82.44 133 LEU A O 1
ATOM 983 N N . ALA A 1 134 ? 1.257 3.169 -18.060 1.00 78.06 134 ALA A N 1
ATOM 984 C CA . ALA A 1 134 ? 1.961 1.902 -18.224 1.00 78.06 134 ALA A CA 1
ATOM 985 C C . ALA A 1 134 ? 1.118 0.874 -18.995 1.00 78.06 134 ALA A C 1
ATOM 987 O O . ALA A 1 134 ? 1.620 0.234 -19.918 1.00 78.06 134 ALA A O 1
ATOM 988 N N . LEU A 1 135 ? -0.175 0.757 -18.669 1.00 79.88 135 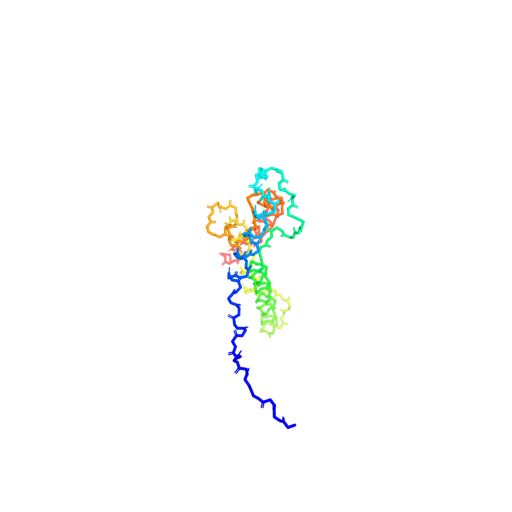LEU A N 1
ATOM 989 C CA . LEU A 1 135 ? -1.108 -0.107 -19.394 1.00 79.88 135 LEU A CA 1
ATOM 990 C C . LEU A 1 135 ? -1.250 0.322 -20.862 1.00 79.88 135 LEU A C 1
ATOM 992 O O . LEU A 1 135 ? -1.214 -0.518 -21.756 1.00 79.88 135 LEU A O 1
ATOM 996 N N . LEU A 1 136 ? -1.381 1.627 -21.113 1.00 82.50 136 LEU A N 1
ATOM 997 C CA . LEU A 1 136 ? -1.477 2.179 -22.463 1.00 82.50 136 LEU A CA 1
ATOM 998 C C . LEU A 1 136 ? -0.223 1.848 -23.283 1.00 82.50 136 LEU A C 1
ATOM 1000 O O . LEU A 1 136 ? -0.342 1.389 -24.413 1.00 82.50 136 LEU A O 1
ATOM 1004 N N . ARG A 1 137 ? 0.968 2.010 -22.693 1.00 77.38 137 ARG A N 1
ATOM 1005 C CA . ARG A 1 137 ? 2.247 1.628 -23.313 1.00 77.38 137 ARG A CA 1
ATOM 1006 C C . ARG A 1 137 ? 2.325 0.137 -23.647 1.00 77.38 137 ARG A C 1
ATOM 1008 O O . ARG A 1 137 ? 3.017 -0.224 -24.584 1.00 77.38 137 ARG A O 1
ATOM 1015 N N . PHE A 1 138 ? 1.676 -0.721 -22.864 1.00 73.50 138 PHE A N 1
ATOM 1016 C CA . PHE A 1 138 ? 1.659 -2.163 -23.107 1.00 73.50 138 PHE A CA 1
ATOM 1017 C C . PHE A 1 138 ? 0.696 -2.573 -24.235 1.00 73.50 138 PHE A C 1
ATOM 1019 O O . PHE A 1 138 ? 0.902 -3.604 -24.867 1.00 73.50 138 PHE A O 1
ATOM 1026 N N . LEU A 1 139 ? -0.369 -1.796 -24.465 1.00 76.81 139 LEU A N 1
ATOM 1027 C CA . LEU A 1 139 ? -1.415 -2.090 -25.453 1.00 76.81 139 LEU A CA 1
ATOM 1028 C C . LEU A 1 139 ? -1.131 -1.539 -26.864 1.00 76.81 139 LEU A C 1
ATOM 1030 O O . LEU A 1 139 ? -1.774 -1.993 -27.810 1.00 76.81 139 LEU A O 1
ATOM 1034 N N . LEU A 1 140 ? -0.233 -0.559 -26.990 1.00 74.31 140 LEU A N 1
ATOM 1035 C CA . LEU A 1 140 ? 0.203 0.075 -28.245 1.00 74.31 140 LEU A CA 1
ATOM 1036 C C . LEU A 1 140 ? 1.516 -0.530 -28.748 1.00 74.31 140 LEU A C 1
ATOM 1038 O O . LEU A 1 140 ? 1.633 -0.682 -29.984 1.00 74.31 140 LEU A O 1
#

Secondary structure (DSSP, 8-state):
-------------HHHHHHHHHHHHHHTT------TTTSPP--S-SB-HHHHHHHHHHHHHHHHHHHHHHHHHSS-S--GGGTHHHHHHHHHHHHTTSSSHHHHHHBSSTTHHHHHHHHHHHHHHHHHHHHHHHHHHHH-

Sequence (140 aa):
MAHPGAPADAEGHPEADAQSLVRAIEGEGFVGTASAEDMPAPVGFPFRWPFLIAVIAVIAAWQLAFLADALRTGRGIPGPGADLPFTAIFALSIAIRFPGPLQRVALRGPRALLQVRQLLTPLALVTGLFSALALLRFLL

pLDDT: mean 70.46, std 10.81, range [36.38, 83.88]

Radius of gyration: 24.85 Å; chains: 1; bounding box: 45×38×81 Å

Foldseek 3Di:
DDDDDDDDDPPPPVVNVVVVVVVVCVVVVDDPPQDPVNPPDPPDDFWDPVQVVVVVVLVVQLVVQLVVCCVVVVDNDGDLSNLVSLVVQLVLLVVCQDPDPSVVNTGPDPVSCVVCVVVSVVSNVVSVVSNVVSVVVVVD